Protein AF-A0A0N4ZDM0-F1 (afdb_monomer_lite)

Structure (mmCIF, N/CA/C/O backbone):
data_AF-A0A0N4ZDM0-F1
#
_entry.id   AF-A0A0N4ZDM0-F1
#
loop_
_atom_site.group_PDB
_atom_site.id
_atom_site.type_symbol
_atom_site.label_atom_id
_atom_site.label_alt_id
_atom_site.label_comp_id
_atom_site.label_asym_id
_atom_site.label_entity_id
_atom_site.label_seq_id
_atom_site.pdbx_PDB_ins_code
_atom_site.Cartn_x
_atom_site.Cartn_y
_atom_site.Cartn_z
_atom_site.occupancy
_atom_site.B_iso_or_equiv
_atom_site.auth_seq_id
_atom_site.auth_comp_id
_atom_site.auth_asym_id
_atom_site.auth_atom_id
_atom_site.pdbx_PDB_model_num
ATOM 1 N N . MET A 1 1 ? 26.023 -38.971 37.135 1.00 41.56 1 MET A N 1
ATOM 2 C CA . MET A 1 1 ? 26.504 -38.201 38.301 1.00 41.56 1 MET A CA 1
ATOM 3 C C . MET A 1 1 ? 25.881 -36.820 38.245 1.00 41.56 1 MET A C 1
ATOM 5 O O . MET A 1 1 ? 26.088 -36.109 37.273 1.00 41.56 1 MET A O 1
ATOM 9 N N . ALA A 1 2 ? 25.029 -36.505 39.219 1.00 42.03 2 ALA A N 1
ATOM 10 C CA . ALA A 1 2 ? 24.330 -35.231 39.328 1.00 42.03 2 ALA A CA 1
ATOM 11 C C . ALA A 1 2 ? 25.164 -34.261 40.175 1.00 42.03 2 ALA A C 1
ATOM 13 O O . ALA A 1 2 ? 25.529 -34.595 41.300 1.00 42.03 2 ALA A O 1
ATOM 14 N N . HIS A 1 3 ? 25.427 -33.061 39.656 1.00 47.81 3 HIS A N 1
ATOM 15 C CA . HIS A 1 3 ? 26.040 -31.978 40.420 1.00 47.81 3 HIS A CA 1
ATOM 16 C C . HIS A 1 3 ? 25.090 -30.780 40.478 1.00 47.81 3 HIS A C 1
ATOM 18 O O . HIS A 1 3 ? 25.053 -29.920 39.607 1.00 47.81 3 HIS A O 1
ATOM 24 N N . THR A 1 4 ? 24.302 -30.752 41.548 1.00 47.56 4 THR A N 1
ATOM 25 C CA . THR A 1 4 ? 23.576 -29.587 42.064 1.00 47.56 4 THR A CA 1
ATOM 26 C C . THR A 1 4 ? 24.433 -28.838 43.081 1.00 47.56 4 THR A C 1
ATOM 28 O O . THR A 1 4 ? 24.862 -29.473 44.044 1.00 47.56 4 THR A O 1
ATOM 31 N N . ARG A 1 5 ? 24.567 -27.505 42.928 1.00 44.03 5 ARG A N 1
ATOM 32 C CA . ARG A 1 5 ? 24.536 -26.420 43.959 1.00 44.03 5 ARG A CA 1
ATOM 33 C C . ARG A 1 5 ? 25.392 -25.201 43.539 1.00 44.03 5 ARG A C 1
ATOM 35 O O . ARG A 1 5 ? 26.305 -25.392 42.749 1.00 44.03 5 ARG A O 1
ATOM 42 N N . PRO A 1 6 ? 25.247 -24.001 44.156 1.00 47.78 6 PRO A N 1
ATOM 43 C CA . PRO A 1 6 ? 24.152 -23.487 44.989 1.00 47.78 6 PRO A CA 1
ATOM 44 C C . PRO A 1 6 ? 23.674 -22.050 44.648 1.00 47.78 6 PRO A C 1
ATOM 46 O O . PRO A 1 6 ? 24.388 -21.200 44.125 1.00 47.78 6 PRO A O 1
ATOM 49 N N . ARG A 1 7 ? 22.445 -21.779 45.100 1.00 42.69 7 ARG A N 1
ATOM 50 C CA . ARG A 1 7 ? 21.752 -20.488 45.235 1.00 42.69 7 ARG A CA 1
ATOM 51 C C . ARG A 1 7 ? 22.480 -19.551 46.215 1.00 42.69 7 ARG A C 1
ATOM 53 O O . ARG A 1 7 ? 22.697 -19.927 47.366 1.00 42.69 7 ARG A O 1
ATOM 60 N N . ARG A 1 8 ? 22.785 -18.316 45.799 1.00 42.22 8 ARG A N 1
ATOM 61 C CA . ARG A 1 8 ? 23.341 -17.259 46.664 1.00 42.22 8 ARG A CA 1
ATOM 62 C C . ARG A 1 8 ? 22.216 -16.376 47.210 1.00 42.22 8 ARG A C 1
ATOM 64 O O . ARG A 1 8 ? 21.555 -15.661 46.467 1.00 42.22 8 ARG A O 1
ATOM 71 N N . THR A 1 9 ? 22.017 -16.428 48.524 1.00 51.41 9 THR A N 1
ATOM 72 C CA . THR A 1 9 ? 21.188 -15.500 49.307 1.00 51.41 9 THR A CA 1
ATOM 73 C C . THR A 1 9 ? 22.043 -14.880 50.407 1.00 51.41 9 THR A C 1
ATOM 75 O O . THR A 1 9 ? 22.554 -15.620 51.241 1.00 51.41 9 THR A O 1
ATOM 78 N N . THR A 1 10 ? 22.133 -13.552 50.470 1.00 48.38 10 THR A N 1
ATOM 79 C CA . THR A 1 10 ? 22.559 -12.769 51.653 1.00 48.38 10 THR A CA 1
ATOM 80 C C . THR A 1 10 ? 21.965 -11.365 51.490 1.00 48.38 10 THR A C 1
ATOM 82 O O . THR A 1 10 ? 22.245 -10.720 50.490 1.00 48.38 10 THR A O 1
ATOM 85 N N . LYS A 1 11 ? 20.937 -10.968 52.247 1.00 41.81 11 LYS A N 1
ATOM 86 C CA . LYS A 1 11 ? 20.890 -10.477 53.646 1.00 41.81 11 LYS A CA 1
ATOM 87 C C . LYS A 1 11 ? 20.812 -8.939 53.721 1.00 41.81 11 LYS A C 1
ATOM 89 O O . LYS A 1 11 ? 21.777 -8.239 53.465 1.00 41.81 11 LYS A O 1
ATOM 94 N N . LYS A 1 12 ? 19.624 -8.498 54.150 1.00 44.25 12 LYS A N 1
ATOM 95 C CA . LYS A 1 12 ? 19.262 -7.331 54.975 1.00 44.25 12 LYS A CA 1
ATOM 96 C C . LYS A 1 12 ? 20.411 -6.508 55.594 1.00 44.25 12 LYS A C 1
ATOM 98 O O . LYS A 1 12 ? 21.171 -7.032 56.402 1.00 44.25 12 LYS A O 1
ATOM 103 N N . SER A 1 13 ? 20.321 -5.193 55.416 1.00 38.06 13 SER A N 1
ATOM 104 C CA . SER A 1 13 ? 20.547 -4.138 56.421 1.00 38.06 13 SER A CA 1
ATOM 105 C C . SER A 1 13 ? 19.656 -2.948 56.007 1.00 38.06 13 SER A C 1
ATOM 107 O O . SER A 1 13 ? 19.319 -2.827 54.837 1.00 38.06 13 SER A O 1
ATOM 109 N N . SER A 1 14 ? 19.135 -2.057 56.837 1.00 42.97 14 SER A N 1
ATOM 110 C CA . SER A 1 14 ? 18.984 -1.956 58.283 1.00 42.97 14 SER A CA 1
ATOM 111 C C . SER A 1 14 ? 17.911 -0.885 58.520 1.00 42.97 14 SER A C 1
ATOM 113 O O . SER A 1 14 ? 17.795 0.088 57.784 1.00 42.97 14 SER A O 1
ATOM 115 N N . THR A 1 15 ? 17.113 -1.105 59.553 1.00 38.50 15 THR A N 1
ATOM 116 C CA . THR A 1 15 ? 16.050 -0.252 60.090 1.00 38.50 15 THR A CA 1
ATOM 117 C C . THR A 1 15 ? 16.506 1.160 60.469 1.00 38.50 15 THR A C 1
ATOM 119 O O . THR A 1 15 ? 17.502 1.295 61.175 1.00 38.50 15 THR A O 1
ATOM 122 N N . SER A 1 16 ? 15.680 2.175 60.189 1.00 44.84 16 SER A N 1
ATOM 123 C CA . SER A 1 16 ? 15.605 3.385 61.018 1.00 44.84 16 SER A CA 1
ATOM 124 C C . SER A 1 16 ? 14.178 3.566 61.533 1.00 44.84 16 SER A C 1
ATOM 126 O O . SER A 1 16 ? 13.216 3.658 60.773 1.00 44.84 16 SER A O 1
ATOM 128 N N . LYS A 1 17 ? 14.054 3.524 62.860 1.00 44.06 17 LYS A N 1
ATOM 129 C CA . LYS A 1 17 ? 12.826 3.728 63.627 1.00 44.06 17 LYS A CA 1
ATOM 130 C C . LYS A 1 17 ? 12.542 5.227 63.728 1.00 44.06 17 LYS A C 1
ATOM 132 O O . LYS A 1 17 ? 13.401 5.966 64.196 1.00 44.06 17 LYS A O 1
ATOM 137 N N . ARG A 1 18 ? 11.291 5.640 63.514 1.00 40.62 18 ARG A N 1
ATOM 138 C CA . ARG A 1 18 ? 10.710 6.769 64.257 1.00 40.62 18 ARG A CA 1
ATOM 139 C C . ARG A 1 18 ? 9.265 6.455 64.658 1.00 40.62 18 ARG A C 1
ATOM 141 O O . ARG A 1 18 ? 8.392 6.273 63.820 1.00 40.62 18 ARG A O 1
ATOM 148 N N . LYS A 1 19 ? 9.075 6.331 65.978 1.00 41.25 19 LYS A N 1
ATOM 149 C CA . LYS A 1 19 ? 7.801 6.289 66.720 1.00 41.25 19 LYS A CA 1
ATOM 150 C C . LYS A 1 19 ? 7.041 7.604 66.475 1.00 41.25 19 LYS A C 1
ATOM 152 O O . LYS A 1 19 ? 7.648 8.662 66.526 1.00 41.25 19 LYS A O 1
ATOM 157 N N . SER A 1 20 ? 5.794 7.532 66.019 1.00 41.50 20 SER A N 1
ATOM 158 C CA . SER A 1 20 ? 4.540 7.529 66.794 1.00 41.50 20 SER A CA 1
ATOM 159 C C . SER A 1 20 ? 3.938 8.917 67.019 1.00 41.50 20 SER A C 1
ATOM 161 O O . SER A 1 20 ? 4.459 9.701 67.805 1.00 41.50 20 SER A O 1
ATOM 163 N N . SER A 1 21 ? 2.736 9.116 66.497 1.00 46.38 21 SER A N 1
ATOM 164 C CA . SER A 1 21 ? 1.648 9.704 67.272 1.00 46.38 21 SER A CA 1
ATOM 165 C C . SER A 1 21 ? 0.328 9.115 66.783 1.00 46.38 21 SER A C 1
ATOM 167 O O . SER A 1 21 ? 0.084 8.894 65.601 1.00 46.38 21 SER A O 1
ATOM 169 N N . LYS A 1 22 ? -0.463 8.724 67.771 1.00 46.62 22 LYS A N 1
ATOM 170 C CA . LYS A 1 22 ? -1.738 8.033 67.696 1.00 46.62 22 LYS A CA 1
ATOM 171 C C . LYS A 1 22 ? -2.819 9.106 67.680 1.00 46.62 22 LYS A C 1
ATOM 173 O O . LYS A 1 22 ? -2.943 9.817 68.670 1.00 46.62 22 LYS A O 1
ATOM 178 N N . SER A 1 23 ? -3.625 9.176 66.628 1.00 41.75 23 SER A N 1
ATOM 179 C CA . SER A 1 23 ? -4.957 9.779 66.691 1.00 41.75 23 SER A CA 1
ATOM 180 C C . SER A 1 23 ? -5.983 8.718 66.298 1.00 41.75 23 SER A C 1
ATOM 182 O O . SER A 1 23 ? -6.014 8.199 65.187 1.00 41.75 23 SER A O 1
ATOM 184 N N . LYS A 1 24 ? -6.774 8.315 67.296 1.00 46.88 24 LYS A N 1
ATOM 185 C CA . LYS A 1 24 ? -8.011 7.555 67.139 1.00 46.88 24 LYS A CA 1
ATOM 186 C C . LYS A 1 24 ? -9.143 8.573 67.038 1.00 46.88 24 LYS A C 1
ATOM 188 O O . LYS A 1 24 ? -9.487 9.157 68.055 1.00 46.88 24 LYS A O 1
ATOM 193 N N . THR A 1 25 ? -9.734 8.688 65.861 1.00 41.66 25 THR A N 1
ATOM 194 C CA . THR A 1 25 ? -11.154 8.977 65.605 1.00 41.66 25 THR A CA 1
ATOM 195 C C . THR A 1 25 ? -11.389 8.369 64.211 1.00 41.66 25 THR A C 1
ATOM 197 O O . THR A 1 25 ? -10.699 8.703 63.264 1.00 41.66 25 THR A O 1
ATOM 200 N N . GLY A 1 26 ? -12.169 7.313 64.003 1.00 39.66 26 GLY A N 1
ATOM 201 C CA . GLY A 1 26 ? -13.443 7.013 64.631 1.00 39.66 26 GLY A CA 1
ATOM 202 C C . GLY A 1 26 ? -14.580 7.673 63.855 1.00 39.66 26 GLY A C 1
ATOM 203 O O . GLY A 1 26 ? -15.303 8.459 64.442 1.00 39.66 26 GLY A O 1
ATOM 204 N N . SER A 1 27 ? -14.715 7.381 62.558 1.00 39.91 27 SER A N 1
ATOM 205 C CA . SER A 1 27 ? -16.025 7.240 61.910 1.00 39.91 27 SER A CA 1
ATOM 206 C C . SER A 1 27 ? -15.860 6.453 60.610 1.00 39.91 27 SER A C 1
ATOM 208 O O . SER A 1 27 ? -15.488 6.977 59.563 1.00 39.91 27 SER A O 1
ATOM 210 N N . SER A 1 28 ? -16.062 5.143 60.733 1.00 50.44 28 SER A N 1
ATOM 211 C CA . SER A 1 28 ? -16.276 4.241 59.610 1.00 50.44 28 SER A CA 1
ATOM 212 C C . SER A 1 28 ? -17.612 4.611 58.973 1.00 50.44 28 SER A C 1
ATOM 214 O O . SER A 1 28 ? -18.665 4.342 59.546 1.00 50.44 28 SER A O 1
ATOM 216 N N . SER A 1 29 ? -17.569 5.225 57.797 1.00 44.25 29 SER A N 1
ATOM 217 C CA . SER A 1 29 ? -18.665 5.132 56.839 1.00 44.25 29 SER A CA 1
ATOM 218 C C . SER A 1 29 ? -18.139 4.352 55.643 1.00 44.25 29 SER A C 1
ATOM 220 O O . SER A 1 29 ? -17.721 4.904 54.633 1.00 44.25 29 SER A O 1
ATOM 222 N N . ASN A 1 30 ? -18.127 3.025 55.779 1.00 48.38 30 ASN A N 1
ATOM 223 C CA . ASN A 1 30 ? -18.150 2.158 54.610 1.00 48.38 30 ASN A CA 1
ATOM 224 C C . ASN A 1 30 ? -19.517 2.350 53.945 1.00 48.38 30 ASN A C 1
ATOM 226 O O . ASN A 1 30 ? -20.457 1.601 54.196 1.00 48.38 30 ASN A O 1
ATOM 230 N N . THR A 1 31 ? -19.646 3.384 53.121 1.00 46.03 31 THR A N 1
ATOM 231 C CA . THR A 1 31 ? -20.705 3.475 52.125 1.00 46.03 31 THR A CA 1
ATOM 232 C C . THR A 1 31 ? -20.377 2.469 51.031 1.00 46.03 31 THR A C 1
ATOM 234 O O . THR A 1 31 ? -19.798 2.790 49.999 1.00 46.03 31 THR A O 1
ATOM 237 N N . THR A 1 32 ? -20.748 1.210 51.257 1.00 51.44 32 THR A N 1
ATOM 238 C CA . THR A 1 32 ? -20.990 0.258 50.173 1.00 51.44 32 THR A CA 1
ATOM 239 C C . THR A 1 32 ? -22.218 0.739 49.407 1.00 51.44 32 THR A C 1
ATOM 241 O O . THR A 1 32 ? -23.336 0.260 49.590 1.00 51.44 32 THR A O 1
ATOM 244 N N . THR A 1 33 ? -22.026 1.744 48.554 1.00 51.84 33 THR A N 1
ATOM 245 C CA . THR A 1 33 ? -23.011 2.117 47.550 1.00 51.84 33 THR A CA 1
ATOM 246 C C . THR A 1 33 ? -23.069 0.978 46.540 1.00 51.84 33 THR A C 1
ATOM 248 O O . THR A 1 33 ? -22.223 0.829 45.662 1.00 51.84 33 THR A O 1
ATOM 251 N N . ASN A 1 34 ? -24.077 0.121 46.687 1.00 56.44 34 ASN A N 1
ATOM 252 C CA . ASN A 1 34 ? -24.497 -0.804 45.644 1.00 56.44 34 ASN A CA 1
ATOM 253 C C . ASN A 1 34 ? -25.114 0.031 44.509 1.00 56.44 34 ASN A C 1
ATOM 255 O O . ASN A 1 34 ? -26.332 0.166 44.395 1.00 56.44 34 ASN A O 1
ATOM 259 N N . VAL A 1 35 ? -24.255 0.694 43.732 1.00 63.50 35 VAL A N 1
ATOM 260 C CA . VAL A 1 35 ? -24.648 1.436 42.538 1.00 63.50 35 VAL A CA 1
ATOM 261 C C . VAL A 1 35 ? -24.923 0.395 41.465 1.00 63.50 35 VAL A C 1
ATOM 263 O O . VAL A 1 35 ? -24.002 -0.165 40.871 1.00 63.50 35 VAL A O 1
ATOM 266 N N . LYS A 1 36 ? -26.204 0.097 41.225 1.00 68.62 36 LYS A N 1
ATOM 267 C CA . LYS A 1 36 ? -26.587 -0.680 40.044 1.00 68.62 36 LYS A CA 1
ATOM 268 C C . LYS A 1 36 ? -26.086 0.077 38.808 1.00 68.62 36 LYS A C 1
ATOM 270 O O . LYS A 1 36 ? -26.377 1.269 38.693 1.00 68.62 36 LYS A O 1
ATOM 275 N N . PRO A 1 37 ? -25.348 -0.576 37.895 1.00 67.75 37 PRO A N 1
ATOM 276 C CA . PRO A 1 37 ? -24.828 0.088 36.712 1.00 67.75 37 PRO A CA 1
ATOM 277 C C . PRO A 1 37 ? -25.978 0.702 35.912 1.00 67.75 37 PRO A C 1
ATOM 279 O O . PRO A 1 37 ? -26.944 0.012 35.569 1.00 67.75 37 PRO A O 1
ATOM 282 N N . ASN A 1 38 ? -25.880 2.006 35.643 1.00 82.56 38 ASN A N 1
ATOM 283 C CA . ASN A 1 38 ? -26.850 2.720 34.826 1.00 82.56 38 ASN A CA 1
ATOM 284 C C . ASN A 1 38 ? -26.724 2.215 33.379 1.00 82.56 38 ASN A C 1
ATOM 286 O O . ASN A 1 38 ? -25.791 2.564 32.657 1.00 82.56 38 ASN A O 1
ATOM 290 N N . LYS A 1 39 ? -27.644 1.328 32.987 1.00 84.81 39 LYS A N 1
ATOM 291 C CA . LYS A 1 39 ? -27.631 0.642 31.688 1.00 84.81 39 LYS A CA 1
ATOM 292 C C . LYS A 1 39 ? -27.742 1.612 30.511 1.00 84.81 39 LYS A C 1
ATOM 294 O O . LYS A 1 39 ? -27.185 1.325 29.457 1.00 84.81 39 LYS A O 1
ATOM 299 N N . GLU A 1 40 ? -28.423 2.741 30.692 1.00 85.94 40 GLU A N 1
ATOM 300 C CA . GLU A 1 40 ? -28.576 3.765 29.653 1.00 85.94 40 GLU A CA 1
ATOM 301 C C . GLU A 1 40 ? -27.259 4.498 29.409 1.00 85.94 40 GLU A C 1
ATOM 303 O O . GLU A 1 40 ? -26.844 4.643 28.264 1.00 85.94 40 GLU A O 1
ATOM 308 N N . LEU A 1 41 ? -26.542 4.850 30.480 1.00 88.19 41 LEU A N 1
ATOM 309 C CA . LEU A 1 41 ? -25.218 5.463 30.381 1.00 88.19 41 LEU A CA 1
ATOM 310 C C . LEU A 1 41 ? -24.201 4.517 29.725 1.00 88.19 41 LEU A C 1
ATOM 312 O O . LEU A 1 41 ? -23.441 4.928 28.856 1.00 88.19 41 LEU A O 1
ATOM 316 N N . ILE A 1 42 ? -24.210 3.234 30.099 1.00 91.44 42 ILE A N 1
ATOM 317 C CA . ILE A 1 42 ? -23.323 2.228 29.490 1.00 91.44 42 ILE A CA 1
ATOM 318 C C . ILE A 1 42 ? -23.621 2.069 27.997 1.00 91.44 42 ILE A C 1
ATOM 320 O O . ILE A 1 42 ? -22.695 1.925 27.200 1.00 91.44 42 ILE A O 1
ATOM 324 N N . LYS A 1 43 ? -24.902 2.099 27.615 1.00 92.12 43 LYS A N 1
ATOM 325 C CA . LYS A 1 43 ? -25.305 2.042 26.211 1.00 92.12 43 LYS A CA 1
ATOM 326 C C . LYS A 1 43 ? -24.825 3.282 25.452 1.00 92.12 43 LYS A C 1
ATOM 328 O O . LYS A 1 43 ? -24.166 3.117 24.436 1.00 92.12 43 LYS A O 1
ATOM 333 N N . ALA A 1 44 ? -25.053 4.482 25.987 1.00 92.56 44 ALA A N 1
ATOM 334 C CA . ALA A 1 44 ? -24.605 5.733 25.373 1.00 92.56 44 ALA A CA 1
ATOM 335 C C . ALA A 1 44 ? -23.082 5.758 25.148 1.00 92.56 44 ALA A C 1
ATOM 337 O O . ALA A 1 44 ? -22.630 6.026 24.041 1.00 92.56 44 ALA A O 1
ATOM 338 N N . ILE A 1 45 ? -22.294 5.361 26.156 1.00 92.75 45 ILE A N 1
ATOM 339 C CA . ILE A 1 45 ? -20.828 5.270 26.045 1.00 92.75 45 ILE A CA 1
ATOM 340 C C . ILE A 1 45 ? -20.408 4.261 24.968 1.00 92.75 45 ILE A C 1
ATOM 342 O O . ILE A 1 45 ? -19.408 4.453 24.278 1.00 92.75 45 ILE A O 1
ATOM 346 N N . LYS A 1 46 ? -21.133 3.146 24.833 1.00 94.62 46 LYS A N 1
ATOM 347 C CA . LYS A 1 46 ? -20.827 2.132 23.820 1.00 94.62 46 LYS A CA 1
ATOM 348 C C . LYS A 1 46 ? -21.152 2.633 22.414 1.00 94.62 46 LYS A C 1
ATOM 350 O O . LYS A 1 46 ? -20.360 2.400 21.506 1.00 94.62 46 LYS A O 1
ATOM 355 N N . ASP A 1 47 ? -22.280 3.312 22.256 1.00 95.38 47 ASP A N 1
ATOM 356 C CA . ASP A 1 47 ? -22.724 3.861 20.978 1.00 95.38 47 ASP A CA 1
ATOM 357 C C . ASP A 1 47 ? -21.759 4.963 20.502 1.00 95.38 47 ASP A C 1
ATOM 359 O O . ASP A 1 47 ? -21.318 4.933 19.355 1.00 95.38 47 ASP A O 1
ATOM 363 N N . GLU A 1 48 ? -21.319 5.849 21.400 1.00 95.44 48 GLU A N 1
ATOM 364 C CA . GLU A 1 48 ? -20.335 6.901 21.104 1.00 95.44 48 GLU A CA 1
ATOM 365 C C . GLU A 1 48 ? -18.944 6.331 20.773 1.00 95.44 48 GLU A C 1
ATOM 367 O O . GLU A 1 48 ? -18.316 6.731 19.792 1.00 95.44 48 GLU A O 1
ATOM 372 N N . ASN A 1 49 ? -18.485 5.313 21.512 1.00 95.06 49 ASN A N 1
ATOM 373 C CA . ASN A 1 49 ? -17.236 4.617 21.184 1.00 95.06 49 ASN A CA 1
ATOM 374 C C . ASN A 1 49 ? -17.292 3.916 19.823 1.00 95.06 49 ASN A C 1
ATOM 376 O O . ASN A 1 49 ? -16.284 3.856 19.122 1.00 95.06 49 ASN A O 1
ATOM 380 N N . ASN A 1 50 ? -18.438 3.342 19.461 1.00 96.38 50 ASN A N 1
ATOM 381 C CA . ASN A 1 50 ? -18.600 2.703 18.162 1.00 96.38 50 ASN A CA 1
ATOM 382 C C . ASN A 1 50 ? -18.602 3.743 17.037 1.00 96.38 50 ASN A C 1
ATOM 384 O O . ASN A 1 50 ? -17.918 3.530 16.044 1.00 96.38 50 ASN A O 1
ATOM 388 N N . ALA A 1 51 ? -19.289 4.875 17.215 1.00 96.19 51 ALA A N 1
ATOM 389 C CA . ALA A 1 51 ? -19.267 5.969 16.245 1.00 96.19 51 ALA A CA 1
ATOM 390 C C . ALA A 1 51 ? -17.837 6.477 15.997 1.00 96.19 51 ALA A C 1
ATOM 392 O O . ALA A 1 51 ? -17.412 6.579 14.850 1.00 96.19 51 ALA A O 1
ATOM 393 N N . CYS A 1 52 ? -17.061 6.683 17.066 1.00 96.44 52 CYS A N 1
ATOM 394 C CA . CYS A 1 52 ? -15.667 7.111 16.957 1.00 96.44 52 CYS A CA 1
ATOM 395 C C . CYS A 1 52 ? -14.788 6.071 16.235 1.00 96.44 52 CYS A C 1
ATOM 397 O O . CYS A 1 52 ? -13.937 6.425 15.424 1.00 96.44 52 CYS A O 1
ATOM 399 N N . LYS A 1 53 ? -15.012 4.770 16.468 1.00 96.19 53 LYS A N 1
ATOM 400 C CA . LYS A 1 53 ? -14.289 3.706 15.749 1.00 96.19 53 LYS A CA 1
ATOM 401 C C . LYS A 1 53 ? -14.590 3.689 14.256 1.00 96.19 53 LYS A C 1
ATOM 403 O O . LYS A 1 53 ? -13.668 3.491 13.471 1.00 96.19 53 LYS A O 1
ATOM 408 N N . GLU A 1 54 ? -15.852 3.864 13.876 1.00 96.56 54 GLU A N 1
ATOM 409 C CA . GLU A 1 54 ? -16.238 3.909 12.463 1.00 96.56 54 GLU A CA 1
ATOM 410 C C . GLU A 1 54 ? -15.661 5.147 11.765 1.00 96.56 54 GLU A C 1
ATOM 412 O O . GLU A 1 54 ? -15.186 5.044 10.637 1.00 96.56 54 GLU A O 1
ATOM 417 N N . GLU A 1 55 ? -15.618 6.294 12.448 1.00 96.25 55 GLU A N 1
ATOM 418 C CA . GLU A 1 55 ? -14.976 7.508 11.931 1.00 96.25 55 GLU A CA 1
ATOM 419 C C . GLU A 1 55 ? -13.471 7.303 11.708 1.00 96.25 55 GLU A C 1
ATOM 421 O O . GLU A 1 55 ? -12.976 7.531 10.605 1.00 96.25 55 GLU A O 1
ATOM 426 N N . ILE A 1 56 ? -12.761 6.761 12.707 1.00 96.00 56 ILE A N 1
ATOM 427 C CA . ILE A 1 56 ? -11.329 6.439 12.594 1.00 96.00 56 ILE A CA 1
ATOM 428 C C . ILE A 1 56 ? -11.072 5.479 11.431 1.00 96.00 56 ILE A C 1
ATOM 430 O O . ILE A 1 56 ? -10.115 5.657 10.681 1.00 96.00 56 ILE A O 1
ATOM 434 N N . LYS A 1 57 ? -11.912 4.452 11.278 1.00 96.56 57 LYS A N 1
ATOM 435 C CA . LYS A 1 57 ? -11.770 3.480 10.193 1.00 96.56 57 LYS A CA 1
ATOM 436 C C . LYS A 1 57 ? -11.966 4.138 8.826 1.00 96.56 57 LYS A C 1
ATOM 438 O O . LYS A 1 57 ? -11.140 3.951 7.945 1.00 96.56 57 LYS A O 1
ATOM 443 N N . CYS A 1 58 ? -13.010 4.949 8.678 1.00 96.88 58 CYS A N 1
ATOM 444 C CA . CYS A 1 58 ? -13.285 5.687 7.447 1.00 96.88 58 CYS A CA 1
ATOM 445 C C . CYS A 1 58 ? -12.118 6.607 7.056 1.00 96.88 58 CYS A C 1
ATOM 447 O O . CYS A 1 58 ? -11.765 6.711 5.883 1.00 96.88 58 CYS A O 1
ATOM 449 N N . ASP A 1 59 ? -11.491 7.264 8.030 1.00 96.12 59 ASP A N 1
ATOM 450 C CA . ASP A 1 59 ? -10.352 8.140 7.766 1.00 96.12 59 ASP A CA 1
ATOM 451 C C . ASP A 1 59 ? -9.061 7.375 7.463 1.00 96.12 59 ASP A C 1
ATOM 453 O O . ASP A 1 59 ? -8.276 7.834 6.630 1.00 96.12 59 ASP A O 1
ATOM 457 N N . LEU A 1 60 ? -8.860 6.199 8.066 1.00 95.00 60 LEU A N 1
ATOM 458 C CA . LEU A 1 60 ? -7.773 5.292 7.693 1.00 95.00 60 LEU A CA 1
ATOM 459 C C . LEU A 1 60 ? -7.917 4.817 6.246 1.00 95.00 60 LEU A C 1
ATOM 461 O O . LEU A 1 60 ? -6.953 4.928 5.492 1.00 95.00 60 LEU A O 1
ATOM 465 N N . ASP A 1 61 ? -9.112 4.381 5.846 1.00 95.62 61 ASP A N 1
ATOM 466 C CA . ASP A 1 61 ? -9.376 3.905 4.484 1.00 95.62 61 ASP A CA 1
ATOM 467 C C . ASP A 1 61 ? -9.097 5.023 3.451 1.00 95.62 61 ASP A C 1
ATOM 469 O O . ASP A 1 61 ? -8.414 4.807 2.449 1.00 95.62 61 ASP A O 1
ATOM 473 N N . LYS A 1 62 ? -9.527 6.265 3.731 1.00 96.25 62 LYS A N 1
ATOM 474 C CA . LYS A 1 62 ? -9.219 7.435 2.879 1.00 96.25 62 LYS A CA 1
ATOM 475 C C . LYS A 1 62 ? -7.728 7.763 2.830 1.00 96.25 62 LYS A C 1
ATOM 477 O O . LYS A 1 62 ? -7.242 8.269 1.817 1.00 96.25 62 LYS A O 1
ATOM 482 N N . LEU A 1 63 ? -7.016 7.608 3.945 1.00 96.56 63 LEU A N 1
ATOM 483 C CA . LEU A 1 63 ? -5.586 7.902 4.007 1.00 96.56 63 LEU A CA 1
ATOM 484 C C . LEU A 1 63 ? -4.790 6.869 3.210 1.00 96.56 63 LEU A C 1
ATOM 486 O O . LEU A 1 63 ? -3.872 7.242 2.481 1.00 96.56 63 LEU A O 1
ATOM 490 N N . GLU A 1 64 ? -5.175 5.601 3.319 1.00 95.88 64 GLU A N 1
ATOM 491 C CA . GLU A 1 64 ? -4.603 4.506 2.547 1.00 95.88 64 GLU A CA 1
ATOM 492 C C . GLU A 1 64 ? -4.805 4.736 1.042 1.00 95.88 64 GLU A C 1
ATOM 494 O O . GLU A 1 64 ? -3.827 4.755 0.294 1.00 95.88 64 GLU A O 1
ATOM 499 N N . GLU A 1 65 ? -6.025 5.044 0.599 1.00 96.38 65 GLU A N 1
ATOM 500 C CA . GLU A 1 65 ? -6.310 5.363 -0.808 1.00 96.38 65 GLU A CA 1
ATOM 501 C C . GLU A 1 65 ? -5.451 6.531 -1.325 1.00 96.38 65 GLU A C 1
ATOM 503 O O . GLU A 1 65 ? -4.785 6.421 -2.357 1.00 96.38 65 GLU A O 1
ATOM 508 N N . LYS A 1 66 ? -5.384 7.636 -0.570 1.00 95.94 66 LYS A N 1
ATOM 509 C CA . LYS A 1 66 ? -4.538 8.788 -0.923 1.00 95.94 66 LYS A CA 1
ATOM 510 C C . LYS A 1 66 ? -3.060 8.426 -1.006 1.00 95.94 66 LYS A C 1
ATOM 512 O O . LYS A 1 66 ? -2.348 9.000 -1.828 1.00 95.94 66 LYS A O 1
ATOM 517 N N . SER A 1 67 ? -2.592 7.517 -0.153 1.00 93.75 67 SER A N 1
ATOM 518 C CA . SER A 1 67 ? -1.198 7.082 -0.164 1.00 93.75 67 SER A CA 1
ATOM 519 C C . SER A 1 67 ? -0.859 6.319 -1.444 1.00 93.75 67 SER A C 1
ATOM 521 O O . SER A 1 67 ? 0.146 6.638 -2.076 1.00 93.75 67 SER A O 1
ATOM 523 N N . TYR A 1 68 ? -1.732 5.409 -1.892 1.00 93.75 68 TYR A N 1
ATOM 524 C CA . TYR A 1 68 ? -1.539 4.687 -3.149 1.00 93.75 68 TYR A CA 1
ATOM 525 C C . TYR A 1 68 ? -1.575 5.626 -4.351 1.00 93.75 68 TYR A C 1
ATOM 527 O O . TYR A 1 68 ? -0.673 5.568 -5.182 1.00 93.75 68 TYR A O 1
ATOM 535 N N . MET A 1 69 ? -2.534 6.555 -4.397 1.00 94.75 69 MET A N 1
ATOM 536 C CA . MET A 1 69 ? -2.598 7.558 -5.464 1.00 94.75 69 MET A CA 1
ATOM 537 C C . MET A 1 69 ? -1.343 8.433 -5.528 1.00 94.75 69 MET A C 1
ATOM 539 O O . MET A 1 69 ? -0.882 8.788 -6.611 1.00 94.75 69 MET A O 1
ATOM 543 N N . LEU A 1 70 ? -0.793 8.817 -4.371 1.00 95.62 70 LEU A N 1
ATOM 544 C CA . LEU A 1 70 ? 0.428 9.614 -4.325 1.00 95.62 70 LEU A CA 1
ATOM 545 C C . LEU A 1 70 ? 1.628 8.810 -4.827 1.00 95.62 70 LEU A C 1
ATOM 547 O O . LEU A 1 70 ? 2.431 9.353 -5.582 1.00 95.62 70 LEU A O 1
ATOM 551 N N . ILE A 1 71 ? 1.745 7.542 -4.427 1.00 94.50 71 ILE A N 1
ATOM 552 C CA . ILE A 1 71 ? 2.815 6.655 -4.893 1.00 94.50 71 ILE A CA 1
ATOM 553 C C . ILE A 1 71 ? 2.726 6.496 -6.408 1.00 94.50 71 ILE A C 1
ATOM 555 O O . ILE A 1 71 ? 3.698 6.797 -7.087 1.00 94.50 71 ILE A O 1
ATOM 559 N N . GLU A 1 72 ? 1.560 6.116 -6.930 1.00 94.44 72 GLU A N 1
ATOM 560 C CA . GLU A 1 72 ? 1.327 5.920 -8.365 1.00 94.44 72 GLU A CA 1
ATOM 561 C C . GLU A 1 72 ? 1.685 7.176 -9.163 1.00 94.44 72 GLU A C 1
ATOM 563 O O . GLU A 1 72 ? 2.547 7.132 -10.036 1.00 94.44 72 GLU A O 1
ATOM 568 N N . LYS A 1 73 ? 1.133 8.332 -8.775 1.00 94.56 73 LYS A N 1
ATOM 569 C CA . LYS A 1 73 ? 1.432 9.606 -9.433 1.00 94.56 73 LYS A CA 1
ATOM 570 C C . LYS A 1 73 ? 2.925 9.942 -9.407 1.00 94.56 73 LYS A C 1
ATOM 572 O O . LYS A 1 73 ? 3.476 10.377 -10.414 1.00 94.56 73 LYS A O 1
ATOM 577 N N . THR A 1 74 ? 3.577 9.776 -8.257 1.00 92.50 74 THR A N 1
ATOM 578 C CA . THR A 1 74 ? 4.999 10.121 -8.115 1.00 92.50 74 THR A CA 1
ATOM 579 C C . THR A 1 74 ? 5.873 9.171 -8.922 1.00 92.50 74 THR A C 1
ATOM 581 O O . THR A 1 74 ? 6.820 9.614 -9.569 1.00 92.50 74 THR A O 1
ATOM 584 N N . THR A 1 75 ? 5.562 7.876 -8.913 1.00 92.94 75 THR A N 1
ATOM 585 C CA . THR A 1 75 ? 6.252 6.869 -9.718 1.00 92.94 75 THR A CA 1
ATOM 586 C C . THR A 1 75 ? 6.099 7.177 -11.201 1.00 92.94 75 THR A C 1
ATOM 588 O O . THR A 1 75 ? 7.108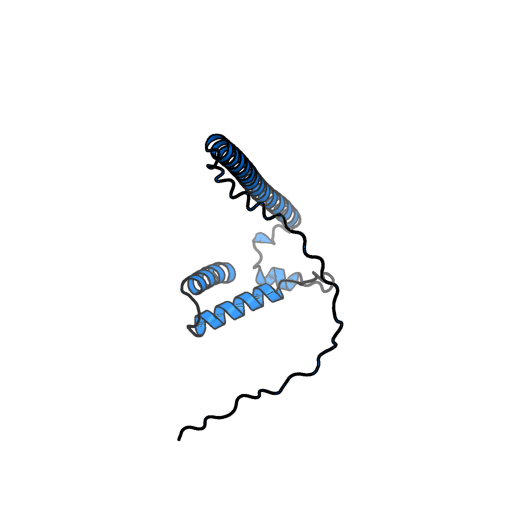 7.283 -11.886 1.00 92.94 75 THR A O 1
ATOM 591 N N . ASP A 1 76 ? 4.889 7.449 -11.682 1.00 91.12 76 ASP A N 1
ATOM 592 C CA . ASP A 1 76 ? 4.659 7.796 -13.085 1.00 91.12 76 ASP A CA 1
ATOM 593 C C . ASP A 1 76 ? 5.417 9.062 -13.500 1.00 91.12 76 ASP A C 1
ATOM 595 O O . ASP A 1 76 ? 6.094 9.077 -14.529 1.00 91.12 76 ASP A O 1
ATOM 599 N N . GLU A 1 77 ? 5.351 10.126 -12.695 1.00 91.88 77 GLU A N 1
ATOM 600 C CA . GLU A 1 77 ? 6.047 11.384 -12.987 1.00 91.88 77 GLU A CA 1
ATOM 601 C C . GLU A 1 77 ? 7.571 11.209 -12.985 1.00 91.88 77 GLU A C 1
ATOM 603 O O . GLU A 1 77 ? 8.255 11.715 -13.879 1.00 91.88 77 GLU A O 1
ATOM 608 N N . THR A 1 78 ? 8.117 10.476 -12.012 1.00 86.88 78 THR A N 1
ATOM 609 C CA . THR A 1 78 ? 9.565 10.241 -11.907 1.00 86.88 78 THR A CA 1
ATOM 610 C C . THR A 1 78 ? 10.075 9.307 -12.993 1.00 86.88 78 THR A C 1
ATOM 612 O O . THR A 1 78 ? 11.085 9.623 -13.619 1.00 86.88 78 THR A O 1
ATOM 615 N N . THR A 1 79 ? 9.375 8.206 -13.273 1.00 85.00 79 THR A N 1
ATOM 616 C CA . THR A 1 79 ? 9.724 7.290 -14.362 1.00 85.00 79 THR A CA 1
ATOM 617 C C . THR A 1 79 ? 9.655 8.010 -15.696 1.00 85.00 79 THR A C 1
ATOM 619 O O . THR A 1 79 ? 10.620 7.939 -16.448 1.00 85.00 79 THR A O 1
ATOM 622 N N . LYS A 1 80 ? 8.589 8.773 -15.958 1.00 87.25 80 LYS A N 1
ATOM 623 C CA . LYS A 1 80 ? 8.465 9.549 -17.192 1.00 87.25 80 LYS A CA 1
ATOM 624 C C . LYS A 1 80 ? 9.592 10.566 -17.341 1.00 87.25 80 LYS A C 1
ATOM 626 O O . LYS A 1 80 ? 10.237 10.610 -18.381 1.00 87.25 80 LYS A O 1
ATOM 631 N N . THR A 1 81 ? 9.862 11.349 -16.297 1.00 86.38 81 THR A N 1
ATOM 632 C CA . THR A 1 81 ? 10.951 12.338 -16.319 1.00 86.38 81 THR A CA 1
ATOM 633 C C . THR A 1 81 ? 12.294 11.665 -16.577 1.00 86.38 81 THR A C 1
ATOM 635 O O . THR A 1 81 ? 13.088 12.157 -17.372 1.00 86.38 81 THR A O 1
ATOM 638 N N . LEU A 1 82 ? 12.549 10.521 -15.936 1.00 82.12 82 LEU A N 1
ATOM 639 C CA . LEU A 1 82 ? 13.767 9.756 -16.159 1.00 82.12 82 LEU A CA 1
ATOM 640 C C . LEU A 1 82 ? 13.850 9.287 -17.613 1.00 82.12 82 LEU A C 1
ATOM 642 O O . LEU A 1 82 ? 14.884 9.483 -18.239 1.00 82.12 82 LEU A O 1
ATOM 646 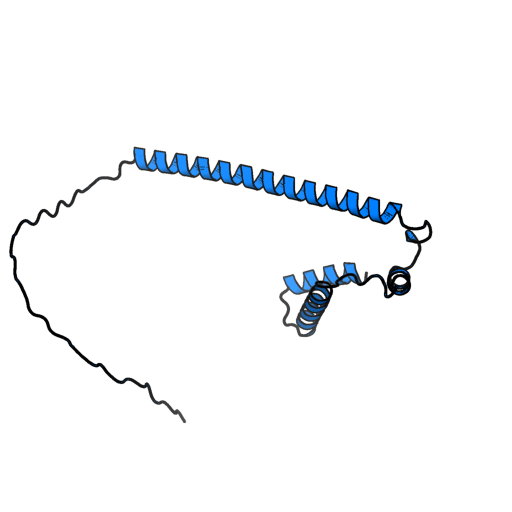N N . THR A 1 83 ? 12.774 8.715 -18.158 1.00 79.56 83 THR A N 1
ATOM 647 C CA . THR A 1 83 ? 12.760 8.164 -19.518 1.00 79.56 83 THR A CA 1
ATOM 648 C C . THR A 1 83 ? 12.802 9.221 -20.612 1.00 79.56 83 THR A C 1
ATOM 650 O O . THR A 1 83 ? 13.438 8.983 -21.632 1.00 79.56 83 THR A O 1
ATOM 653 N N . ASP A 1 84 ? 12.199 10.393 -20.400 1.00 80.12 84 ASP A N 1
ATOM 654 C CA . ASP A 1 84 ? 12.189 11.500 -21.369 1.00 80.12 84 ASP A CA 1
ATOM 655 C C . ASP A 1 84 ? 13.611 12.036 -21.649 1.00 80.12 84 ASP A C 1
ATOM 657 O O . ASP A 1 84 ? 13.856 12.663 -22.681 1.00 80.12 84 ASP A O 1
ATOM 661 N N . HIS A 1 85 ? 14.560 11.786 -20.741 1.00 72.25 85 HIS A N 1
ATOM 662 C CA . HIS A 1 85 ? 15.962 12.189 -20.871 1.00 72.25 85 HIS A CA 1
ATOM 663 C C . HIS A 1 85 ? 16.899 11.069 -21.349 1.00 72.25 85 HIS A C 1
ATOM 665 O O . HIS A 1 85 ? 18.098 11.310 -21.508 1.00 72.25 85 HIS A O 1
ATOM 671 N N . LEU A 1 86 ? 16.387 9.858 -21.588 1.00 72.56 86 LEU A N 1
ATOM 672 C CA . LEU A 1 86 ? 17.187 8.739 -22.087 1.00 72.56 86 LEU A CA 1
ATOM 673 C C . LEU A 1 86 ? 17.247 8.768 -23.620 1.00 72.56 86 LEU A C 1
ATOM 675 O O . LEU A 1 86 ? 16.274 9.096 -24.292 1.00 72.56 86 LEU A O 1
ATOM 679 N N . SER A 1 87 ? 18.409 8.423 -24.186 1.00 70.81 87 SER A N 1
ATOM 680 C CA . SER A 1 87 ? 18.556 8.254 -25.640 1.00 70.81 87 SER A CA 1
ATOM 681 C C . SER A 1 87 ? 17.664 7.124 -26.157 1.00 70.81 87 SER A C 1
ATOM 683 O O . SER A 1 87 ? 17.430 6.150 -25.446 1.00 70.81 87 SER A O 1
ATOM 685 N N . GLU A 1 88 ? 17.233 7.213 -27.417 1.00 70.56 88 GLU A N 1
ATOM 686 C CA . GLU A 1 88 ? 16.386 6.199 -28.073 1.00 70.56 88 GLU A CA 1
ATOM 687 C C . GLU A 1 88 ? 17.015 4.793 -28.085 1.00 70.56 88 GLU A C 1
ATOM 689 O O . GLU A 1 88 ? 16.298 3.802 -28.139 1.00 70.56 88 GLU A O 1
ATOM 694 N N . GLU A 1 89 ? 18.342 4.694 -27.960 1.00 64.69 89 GLU A N 1
ATOM 695 C CA . GLU A 1 89 ? 19.083 3.427 -27.865 1.00 64.69 89 GLU A CA 1
ATOM 696 C C . GLU A 1 89 ? 19.071 2.809 -26.450 1.00 64.69 89 GLU A C 1
ATOM 698 O O . GLU A 1 89 ? 19.451 1.654 -26.262 1.00 64.69 89 GLU A O 1
ATOM 703 N N . PHE A 1 90 ? 18.643 3.554 -25.426 1.00 66.94 90 PHE A N 1
ATOM 704 C CA . PHE A 1 90 ? 18.672 3.112 -24.028 1.00 66.94 90 PHE A CA 1
ATOM 705 C C . PHE A 1 90 ? 17.675 1.984 -23.696 1.00 66.94 90 PHE A C 1
ATOM 707 O O . PHE A 1 90 ? 18.070 1.068 -22.976 1.00 66.94 90 PHE A O 1
ATOM 714 N N . PRO A 1 91 ? 16.423 1.979 -24.203 1.00 64.69 91 PRO A N 1
ATOM 715 C CA . PRO A 1 91 ? 15.484 0.874 -23.988 1.00 64.69 91 PRO A CA 1
ATOM 716 C C . PRO A 1 91 ? 15.951 -0.451 -24.607 1.00 64.69 91 PRO A C 1
ATOM 718 O O . PRO A 1 91 ? 15.560 -1.518 -24.140 1.00 64.69 91 PRO A O 1
ATOM 721 N N . GLU A 1 92 ? 16.780 -0.386 -25.653 1.00 68.81 92 GLU A N 1
ATOM 722 C CA . GLU A 1 92 ? 17.330 -1.555 -26.352 1.00 68.81 92 GLU A CA 1
ATOM 723 C C . GLU A 1 92 ? 18.671 -2.021 -25.760 1.00 68.81 92 GLU A C 1
ATOM 725 O O . GLU A 1 92 ? 19.143 -3.128 -26.041 1.00 68.81 92 GLU A O 1
ATOM 730 N N . MET A 1 93 ? 19.293 -1.199 -24.911 1.00 67.50 93 MET A N 1
ATOM 731 C CA . MET A 1 93 ? 20.563 -1.508 -24.274 1.00 67.50 93 MET A CA 1
ATOM 732 C C . MET A 1 93 ? 20.363 -2.488 -23.111 1.00 67.50 93 MET A C 1
ATOM 734 O O . MET A 1 93 ? 19.523 -2.301 -22.233 1.00 67.50 93 MET A O 1
ATOM 738 N N . ASN A 1 94 ? 21.189 -3.537 -23.065 1.00 70.75 94 ASN A N 1
ATOM 739 C CA . ASN A 1 94 ? 21.203 -4.469 -21.939 1.00 70.75 94 ASN A CA 1
ATOM 740 C C . ASN A 1 94 ? 21.469 -3.704 -20.629 1.00 70.75 94 ASN A C 1
ATOM 742 O O . ASN A 1 94 ? 22.488 -3.021 -20.508 1.00 70.75 94 ASN A O 1
ATOM 746 N N . TYR A 1 95 ? 20.584 -3.862 -19.641 1.00 65.88 95 TYR A N 1
ATOM 747 C CA . TYR A 1 95 ? 20.643 -3.160 -18.354 1.00 65.88 95 TYR A CA 1
ATOM 748 C C . TYR A 1 95 ? 21.990 -3.325 -17.628 1.00 65.88 95 TYR A C 1
ATOM 750 O O . TYR A 1 95 ? 22.500 -2.394 -17.010 1.00 65.88 95 TYR A O 1
ATOM 758 N N . ALA A 1 96 ? 22.627 -4.495 -17.742 1.00 62.41 96 ALA A N 1
ATOM 759 C CA . ALA A 1 96 ? 23.949 -4.720 -17.160 1.00 62.41 96 ALA A CA 1
ATOM 760 C C . ALA A 1 96 ? 25.046 -3.905 -17.867 1.00 62.41 96 ALA A C 1
ATOM 762 O O . ALA A 1 96 ? 26.044 -3.543 -17.251 1.00 62.41 96 ALA A O 1
ATOM 763 N N . VAL A 1 97 ? 24.883 -3.611 -19.156 1.00 63.53 97 VAL A N 1
ATOM 764 C CA . VAL A 1 97 ? 25.830 -2.800 -19.930 1.00 63.53 97 VAL A CA 1
ATOM 765 C C . VAL A 1 97 ? 25.619 -1.317 -19.634 1.00 63.53 97 VAL A C 1
ATOM 767 O O . VAL A 1 97 ? 26.602 -0.622 -19.397 1.00 63.53 97 VAL A O 1
ATOM 770 N N . SER A 1 98 ? 24.365 -0.857 -19.548 1.00 61.38 98 SER A N 1
ATOM 771 C CA . SER A 1 98 ? 24.028 0.538 -19.230 1.00 61.38 98 SER A CA 1
ATOM 772 C C . SER A 1 98 ? 24.441 0.943 -17.813 1.00 61.38 98 SER A C 1
ATOM 774 O O . SER A 1 98 ? 25.002 2.017 -17.605 1.00 61.38 98 SER A O 1
ATOM 776 N N . PHE A 1 99 ? 24.238 0.063 -16.831 1.00 64.56 99 PHE A N 1
ATOM 777 C CA . PHE A 1 99 ? 24.643 0.306 -15.447 1.00 64.56 99 PHE A CA 1
ATOM 778 C C . PHE A 1 99 ? 26.169 0.411 -15.296 1.00 64.56 99 PHE A C 1
ATOM 780 O O . PHE A 1 99 ? 26.668 1.252 -14.551 1.00 64.56 99 PHE A O 1
ATOM 787 N N . ASN A 1 100 ? 26.919 -0.412 -16.036 1.00 60.19 100 ASN A N 1
ATOM 788 C CA . ASN A 1 100 ? 28.381 -0.398 -16.004 1.00 60.19 100 ASN A CA 1
ATOM 789 C C . ASN A 1 100 ? 28.990 0.758 -16.815 1.00 60.19 100 ASN A C 1
ATOM 791 O O . ASN A 1 100 ? 30.071 1.227 -16.468 1.00 60.19 100 ASN A O 1
ATOM 795 N N . SER A 1 101 ? 28.323 1.232 -17.874 1.00 55.44 101 SER A N 1
ATOM 796 C CA . SER A 1 101 ? 28.789 2.371 -18.678 1.00 55.44 101 SER A CA 1
ATOM 797 C C . SER A 1 101 ? 28.470 3.731 -18.052 1.00 55.44 101 SER A C 1
ATOM 799 O O . SER A 1 101 ? 29.175 4.698 -18.322 1.00 55.44 101 SER A O 1
ATOM 801 N N . SER A 1 102 ? 27.449 3.798 -17.191 1.00 54.69 102 SER A N 1
ATOM 802 C CA . SER A 1 102 ? 27.013 5.024 -16.503 1.00 54.69 102 SER A CA 1
ATOM 803 C C . SER A 1 102 ? 27.742 5.288 -15.181 1.00 54.69 102 SER A C 1
ATOM 805 O O . SER A 1 102 ? 27.454 6.288 -14.523 1.00 54.69 102 SER A O 1
ATOM 807 N N . GLN A 1 103 ? 28.685 4.426 -14.772 1.00 52.41 103 GLN A N 1
ATOM 808 C CA . GLN A 1 103 ? 29.612 4.731 -13.676 1.00 52.41 103 GLN A CA 1
ATOM 809 C C . GLN A 1 103 ? 30.658 5.757 -14.133 1.00 52.41 103 GLN A C 1
ATOM 811 O O . GLN A 1 103 ? 31.859 5.496 -14.176 1.00 52.41 103 GLN A O 1
ATOM 816 N N . ASP A 1 104 ? 30.191 6.960 -14.447 1.00 47.16 104 ASP A N 1
ATOM 817 C CA . ASP A 1 104 ? 31.019 8.141 -14.306 1.00 47.16 104 ASP A CA 1
ATOM 818 C C . ASP A 1 104 ? 31.284 8.319 -12.806 1.00 47.16 104 ASP A C 1
ATOM 820 O O . ASP A 1 104 ? 30.358 8.408 -11.995 1.00 47.16 104 ASP A O 1
ATOM 824 N N . SER A 1 105 ? 32.555 8.395 -12.418 1.00 50.47 105 SER A N 1
ATOM 825 C CA . SER A 1 105 ? 33.008 8.578 -11.026 1.00 50.47 105 SER A CA 1
ATOM 826 C C . SER A 1 105 ? 32.532 9.891 -10.375 1.00 50.47 105 SER A C 1
ATOM 828 O O . SER A 1 105 ? 32.826 10.160 -9.211 1.00 50.47 105 SER A O 1
ATOM 830 N N . SER A 1 106 ? 31.788 10.705 -11.129 1.00 46.06 106 SER A N 1
ATOM 831 C CA . SER A 1 106 ? 31.133 11.946 -10.725 1.00 46.06 106 SER A CA 1
ATOM 832 C C . SER A 1 106 ? 29.742 11.742 -10.116 1.00 46.06 106 SER A C 1
ATOM 834 O O . SER A 1 106 ? 29.269 12.630 -9.406 1.00 46.06 106 SER A O 1
ATOM 836 N N . LEU A 1 107 ? 29.062 10.624 -10.387 1.00 46.25 107 LEU A N 1
ATOM 837 C CA . LEU A 1 107 ? 27.775 10.299 -9.772 1.00 46.25 107 LEU A CA 1
ATOM 838 C C . LEU A 1 107 ? 28.031 9.415 -8.553 1.00 46.25 107 LEU A C 1
ATOM 840 O O . LEU A 1 107 ? 27.762 8.216 -8.552 1.00 46.25 107 LEU A O 1
ATOM 844 N N . ASN A 1 108 ? 28.533 10.036 -7.483 1.00 45.34 108 ASN A N 1
ATOM 845 C CA . ASN A 1 108 ? 28.336 9.510 -6.135 1.00 45.34 108 ASN A CA 1
ATOM 846 C C . ASN A 1 108 ? 26.838 9.602 -5.822 1.00 45.34 108 ASN A C 1
ATOM 848 O O . ASN A 1 108 ? 26.381 10.498 -5.118 1.00 45.34 108 ASN A O 1
ATOM 852 N N . ILE A 1 109 ? 26.063 8.679 -6.389 1.00 47.50 109 ILE A N 1
ATOM 853 C CA . ILE A 1 109 ? 24.800 8.280 -5.794 1.00 47.50 109 ILE A CA 1
ATOM 854 C C . ILE A 1 109 ? 25.214 7.759 -4.424 1.00 47.50 109 ILE A C 1
ATOM 856 O O . ILE A 1 109 ? 25.922 6.757 -4.339 1.00 47.50 109 ILE A O 1
ATOM 860 N N . GLU A 1 110 ? 24.862 8.473 -3.360 1.00 46.88 110 GLU A N 1
ATOM 861 C CA . GLU A 1 110 ? 24.949 7.949 -2.003 1.00 46.88 110 GLU A CA 1
ATOM 862 C C . GLU A 1 110 ? 24.091 6.675 -1.968 1.00 46.88 110 GLU A C 1
ATOM 864 O O . GLU A 1 110 ? 22.871 6.704 -1.817 1.00 46.88 110 GLU A O 1
ATOM 869 N N . THR A 1 111 ? 24.726 5.528 -2.219 1.00 49.38 111 THR A N 1
ATOM 870 C CA . THR A 1 111 ? 24.123 4.192 -2.247 1.00 49.38 111 THR A CA 1
ATOM 871 C C . THR A 1 111 ? 23.820 3.721 -0.829 1.00 49.38 111 THR A C 1
ATOM 873 O O . THR A 1 111 ? 24.175 2.604 -0.453 1.00 49.38 111 THR A O 1
ATOM 876 N N . GLU A 1 112 ? 23.201 4.563 -0.005 1.00 45.88 112 GLU A N 1
ATOM 877 C CA . GLU A 1 112 ? 23.059 4.287 1.424 1.00 45.88 112 GLU A CA 1
ATOM 878 C C . GLU A 1 112 ? 22.114 3.112 1.729 1.00 45.88 112 GLU A C 1
ATOM 880 O O . GLU A 1 112 ? 22.120 2.634 2.852 1.00 45.88 112 GLU A O 1
ATOM 885 N N . ASN A 1 113 ? 21.372 2.560 0.752 1.00 52.66 113 ASN A N 1
ATOM 886 C CA . ASN A 1 113 ? 20.415 1.463 1.005 1.00 52.66 113 ASN A CA 1
ATOM 887 C C . ASN A 1 113 ? 20.410 0.291 -0.003 1.00 52.6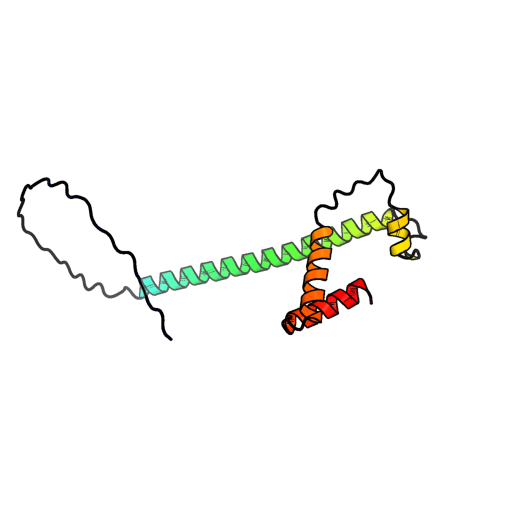6 113 ASN A C 1
ATOM 889 O O . ASN A 1 113 ? 19.630 -0.653 0.141 1.00 52.66 113 ASN A O 1
ATOM 893 N N . LEU A 1 114 ? 21.281 0.287 -1.020 1.00 53.97 114 LEU A N 1
ATOM 894 C CA . LEU A 1 114 ? 21.398 -0.866 -1.936 1.00 53.97 114 LEU A CA 1
ATOM 895 C C . LEU A 1 114 ? 22.060 -2.075 -1.256 1.00 53.97 114 LEU A C 1
ATOM 897 O O . LEU A 1 114 ? 21.725 -3.222 -1.559 1.00 53.97 114 LEU A O 1
ATOM 901 N N . ASN A 1 115 ? 22.957 -1.814 -0.301 1.00 59.41 115 ASN A N 1
ATOM 902 C CA . ASN A 1 115 ? 23.632 -2.851 0.475 1.00 59.41 115 ASN A CA 1
ATOM 903 C C . ASN A 1 115 ? 22.631 -3.686 1.288 1.00 59.41 115 ASN A C 1
ATOM 905 O O . ASN A 1 115 ? 22.690 -4.913 1.260 1.00 59.41 115 ASN A O 1
ATOM 909 N N . ASP A 1 116 ? 21.644 -3.031 1.902 1.00 67.81 116 ASP A N 1
ATOM 910 C CA . ASP A 1 116 ? 20.629 -3.692 2.724 1.00 67.81 116 ASP A CA 1
ATOM 911 C C . ASP A 1 116 ? 19.757 -4.642 1.899 1.00 67.81 116 ASP A C 1
ATOM 913 O O . ASP A 1 116 ? 19.487 -5.767 2.316 1.00 67.81 116 ASP A O 1
ATOM 917 N N . THR A 1 117 ? 19.374 -4.243 0.684 1.00 71.38 117 THR A N 1
ATOM 918 C CA . THR A 1 117 ? 18.565 -5.093 -0.205 1.00 71.38 117 THR A CA 1
ATOM 919 C C . THR A 1 117 ? 19.350 -6.327 -0.662 1.00 71.38 117 THR A C 1
ATOM 921 O O . THR A 1 117 ? 18.828 -7.446 -0.649 1.00 71.38 117 THR A O 1
ATOM 924 N N . ILE A 1 118 ? 20.630 -6.152 -1.008 1.00 79.25 118 ILE A N 1
ATOM 925 C CA . ILE A 1 118 ? 21.523 -7.252 -1.398 1.00 79.25 118 ILE A CA 1
ATOM 926 C C . ILE A 1 118 ? 21.756 -8.208 -0.219 1.00 79.25 118 ILE A C 1
ATOM 928 O O . ILE A 1 118 ? 21.753 -9.429 -0.401 1.00 79.25 118 ILE A O 1
ATOM 932 N N . ASP A 1 119 ? 21.928 -7.682 0.990 1.00 78.94 119 ASP A N 1
ATOM 933 C CA . ASP A 1 119 ? 22.180 -8.485 2.184 1.00 78.94 119 ASP A CA 1
ATOM 934 C C . ASP A 1 119 ? 20.925 -9.212 2.677 1.00 78.94 119 ASP A C 1
ATOM 936 O O . ASP A 1 119 ? 21.007 -10.376 3.084 1.00 78.94 119 ASP A O 1
ATOM 940 N N . ILE A 1 120 ? 19.744 -8.603 2.539 1.00 80.06 120 ILE A N 1
ATOM 941 C CA . ILE A 1 120 ? 18.458 -9.274 2.760 1.00 80.06 120 ILE A CA 1
ATOM 942 C C . ILE A 1 120 ? 18.290 -10.424 1.764 1.00 80.06 120 ILE A C 1
ATOM 944 O O . ILE A 1 120 ? 17.943 -11.537 2.173 1.00 80.06 120 ILE A O 1
ATOM 948 N N . PHE A 1 121 ? 18.593 -10.204 0.481 1.00 84.50 121 PHE A N 1
ATOM 949 C CA . PHE A 1 121 ? 18.494 -11.254 -0.531 1.00 84.50 121 PHE A CA 1
ATOM 950 C C . PHE A 1 121 ? 19.473 -12.407 -0.266 1.00 84.50 121 PHE A C 1
ATOM 952 O O . PHE A 1 121 ? 19.079 -13.574 -0.322 1.00 84.50 121 PHE A O 1
ATOM 959 N N . LYS A 1 122 ? 20.728 -12.111 0.101 1.00 84.19 122 LYS A N 1
ATOM 960 C CA . LYS A 1 122 ? 21.711 -13.131 0.514 1.00 84.19 122 LYS A CA 1
ATOM 961 C C . LYS A 1 122 ? 21.242 -13.898 1.751 1.00 84.19 122 LYS A C 1
ATOM 963 O O . LYS A 1 122 ? 21.249 -15.125 1.737 1.00 84.19 122 LYS A O 1
ATOM 968 N N . SER A 1 123 ? 20.767 -13.202 2.786 1.00 85.38 123 SER A N 1
ATOM 969 C CA . SER A 1 123 ? 20.242 -13.823 4.011 1.00 85.38 123 SER A CA 1
ATOM 970 C C . SER A 1 123 ? 19.067 -14.756 3.716 1.00 85.38 123 SER A C 1
ATOM 972 O O . SER A 1 123 ? 18.973 -15.853 4.273 1.00 85.38 123 SER A O 1
ATOM 974 N N . LEU A 1 124 ? 18.171 -14.341 2.820 1.00 86.94 124 LEU A N 1
ATOM 975 C CA . LEU A 1 124 ? 17.019 -15.132 2.410 1.00 86.94 124 LEU A CA 1
ATOM 976 C C . LEU A 1 124 ? 17.442 -16.360 1.593 1.00 86.94 124 LEU A C 1
ATOM 978 O O . LEU A 1 124 ? 17.014 -17.470 1.912 1.00 86.94 124 LEU A O 1
ATOM 982 N N . ARG A 1 125 ? 18.336 -16.188 0.612 1.00 88.62 125 ARG A N 1
ATOM 983 C CA . ARG A 1 125 ? 18.925 -17.283 -0.173 1.00 88.62 125 ARG A CA 1
ATOM 984 C C . ARG A 1 125 ? 19.573 -18.326 0.729 1.00 88.62 125 ARG A C 1
ATOM 986 O O . ARG A 1 125 ? 19.310 -19.516 0.578 1.00 88.62 125 ARG A O 1
ATOM 993 N N . ASP A 1 126 ? 20.396 -17.888 1.674 1.00 90.31 126 ASP A N 1
ATOM 994 C CA . ASP A 1 126 ? 21.144 -18.786 2.549 1.00 90.31 126 ASP A CA 1
ATOM 995 C C . ASP A 1 126 ? 20.193 -19.538 3.500 1.00 90.31 126 ASP A C 1
ATOM 997 O O . ASP A 1 126 ? 20.382 -20.726 3.760 1.00 90.31 126 ASP A O 1
ATOM 1001 N N . LYS A 1 127 ? 19.106 -18.903 3.965 1.00 88.94 127 LYS A N 1
ATOM 1002 C CA . LYS A 1 127 ? 18.049 -19.585 4.737 1.00 88.94 127 LYS A CA 1
ATOM 1003 C C . LYS A 1 127 ? 17.322 -20.651 3.920 1.00 88.94 127 LYS A C 1
ATOM 1005 O O . LYS A 1 127 ? 17.053 -21.726 4.457 1.00 88.94 127 LYS A O 1
ATOM 1010 N N . VAL A 1 128 ? 17.009 -20.370 2.654 1.00 88.88 128 VAL A N 1
ATOM 1011 C CA . VAL A 1 128 ? 16.347 -21.326 1.752 1.00 88.88 128 VAL A CA 1
ATOM 1012 C C . VAL A 1 128 ? 17.276 -22.498 1.440 1.00 88.88 128 VAL A C 1
ATOM 1014 O O . VAL A 1 128 ? 16.879 -23.648 1.610 1.00 88.88 128 VAL A O 1
ATOM 1017 N N . HIS A 1 129 ? 18.531 -22.225 1.076 1.00 89.88 129 HIS A N 1
ATOM 1018 C CA . HIS A 1 129 ? 19.513 -23.259 0.745 1.00 89.88 129 HIS A CA 1
ATOM 1019 C C . HIS A 1 129 ? 19.841 -24.164 1.944 1.00 89.88 129 HIS A C 1
ATOM 1021 O O . HIS A 1 129 ? 20.038 -25.367 1.783 1.00 89.88 129 HIS A O 1
ATOM 1027 N N . ASN A 1 130 ? 19.876 -23.609 3.157 1.00 91.12 130 ASN A N 1
ATOM 1028 C CA . ASN A 1 130 ? 20.149 -24.372 4.377 1.00 91.12 130 ASN A CA 1
ATOM 1029 C C . ASN A 1 130 ? 18.910 -25.091 4.944 1.00 91.12 130 ASN A C 1
ATOM 1031 O O . ASN A 1 130 ? 18.998 -25.683 6.016 1.00 91.12 130 ASN A O 1
ATOM 1035 N N . GLY A 1 131 ? 17.752 -25.021 4.274 1.00 86.31 131 GLY A N 1
ATOM 1036 C CA . GLY A 1 131 ? 16.513 -25.667 4.725 1.00 86.31 131 GLY A CA 1
ATOM 1037 C C . GLY A 1 131 ? 15.888 -25.047 5.982 1.00 86.31 131 GLY A C 1
ATOM 1038 O O . GLY A 1 131 ? 14.998 -25.641 6.582 1.00 86.31 131 GLY A O 1
ATOM 1039 N N . ASN A 1 132 ? 16.332 -23.851 6.377 1.00 89.94 132 ASN A N 1
ATOM 1040 C CA . ASN A 1 132 ? 15.880 -23.141 7.580 1.00 89.94 132 ASN A CA 1
ATOM 1041 C C . ASN A 1 132 ? 14.789 -22.096 7.283 1.00 89.94 132 ASN A C 1
ATOM 1043 O O .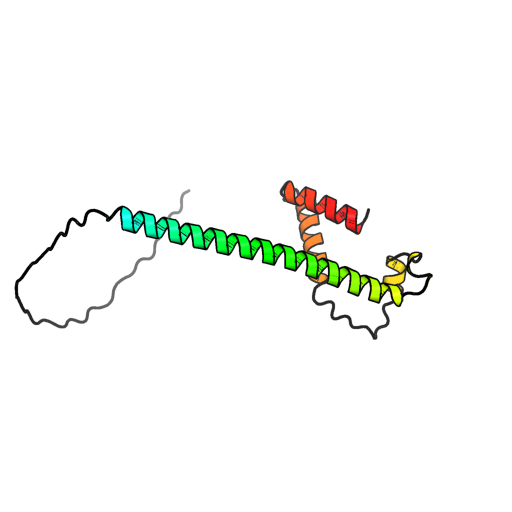 ASN A 1 132 ? 14.367 -21.355 8.173 1.00 89.94 132 ASN A O 1
ATOM 1047 N N . ALA A 1 133 ? 14.364 -21.981 6.025 1.00 87.31 133 ALA A N 1
ATOM 1048 C CA . ALA A 1 133 ? 13.339 -21.043 5.598 1.00 87.31 133 ALA A CA 1
ATOM 1049 C C . ALA A 1 133 ? 11.928 -21.595 5.839 1.00 87.31 133 ALA A C 1
ATOM 1051 O O . ALA A 1 133 ? 11.641 -22.769 5.615 1.00 87.31 133 ALA A O 1
ATOM 1052 N N . SER A 1 134 ? 11.018 -20.714 6.260 1.00 91.69 134 SER A N 1
ATOM 1053 C CA . SER A 1 134 ? 9.590 -21.037 6.282 1.00 91.69 134 SER A CA 1
ATOM 1054 C C . SER A 1 134 ? 9.046 -21.188 4.850 1.00 91.69 134 SER A C 1
ATOM 1056 O O . SER A 1 134 ? 9.594 -20.566 3.936 1.00 91.69 134 SER A O 1
ATOM 1058 N N . PRO A 1 135 ? 7.926 -21.904 4.632 1.00 90.12 135 PRO A N 1
ATOM 1059 C CA . PRO A 1 135 ? 7.300 -22.001 3.309 1.00 90.12 135 PRO A CA 1
ATOM 1060 C C . PRO A 1 135 ? 7.008 -20.632 2.672 1.00 90.12 135 PRO A C 1
ATOM 1062 O O . PRO A 1 135 ? 7.236 -20.436 1.482 1.00 90.12 135 PRO A O 1
ATOM 1065 N N . LYS A 1 136 ? 6.591 -19.651 3.486 1.00 88.69 136 LYS A N 1
ATOM 1066 C CA . LYS A 1 136 ? 6.353 -18.267 3.048 1.00 88.69 136 LYS A CA 1
ATOM 1067 C C . LYS A 1 136 ? 7.644 -17.578 2.589 1.00 88.69 136 LYS A C 1
ATOM 1069 O O . LYS A 1 136 ? 7.642 -16.854 1.603 1.00 88.69 136 LYS A O 1
ATOM 1074 N N . SER A 1 137 ? 8.751 -17.823 3.287 1.00 87.31 137 SER A N 1
ATOM 1075 C CA . SER A 1 137 ? 10.072 -17.294 2.925 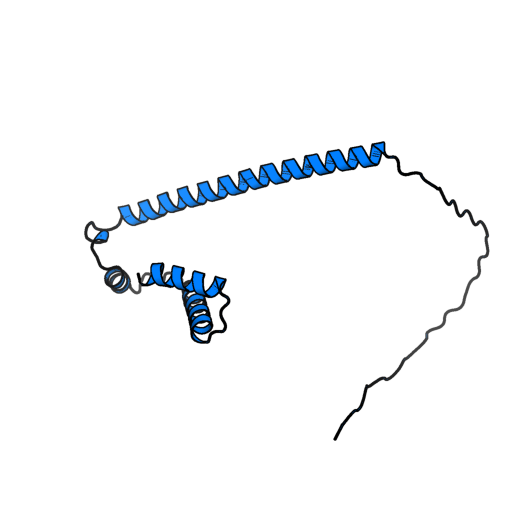1.00 87.31 137 SER A CA 1
ATOM 1076 C C . SER A 1 137 ? 10.623 -17.933 1.646 1.00 87.31 137 SER A C 1
ATOM 1078 O O . SER A 1 137 ? 11.265 -17.241 0.865 1.00 87.31 137 SER A O 1
ATOM 1080 N N . CYS A 1 138 ? 10.352 -19.221 1.411 1.00 87.19 138 CYS A N 1
ATOM 1081 C CA . CYS A 1 138 ? 10.715 -19.896 0.162 1.00 87.19 138 CYS A CA 1
ATOM 1082 C C . CYS A 1 138 ? 9.957 -19.323 -1.039 1.00 87.19 138 CYS A C 1
ATOM 1084 O O . CYS A 1 138 ? 10.581 -19.046 -2.057 1.00 87.19 138 CYS A O 1
ATOM 1086 N N . HIS A 1 139 ? 8.645 -19.105 -0.902 1.00 90.88 139 HIS A N 1
ATOM 1087 C CA . HIS A 1 139 ? 7.830 -18.473 -1.943 1.00 90.88 139 HIS A CA 1
ATOM 1088 C C . HIS A 1 139 ? 8.356 -17.078 -2.285 1.00 90.88 139 HIS A C 1
ATOM 1090 O O . HIS A 1 139 ? 8.636 -16.777 -3.437 1.00 90.88 139 HIS A O 1
ATOM 1096 N N . HIS A 1 140 ? 8.597 -16.263 -1.258 1.00 85.50 140 HIS A N 1
ATOM 1097 C CA . HIS A 1 140 ? 9.106 -14.911 -1.447 1.00 85.50 140 HIS A CA 1
ATOM 1098 C C . HIS A 1 140 ? 10.497 -14.881 -2.100 1.00 85.50 140 HIS A C 1
ATOM 1100 O O . HIS A 1 140 ? 10.788 -14.024 -2.927 1.00 85.50 140 HIS A O 1
ATOM 1106 N N . TYR A 1 141 ? 11.363 -15.845 -1.769 1.00 88.38 141 TYR A N 1
ATOM 1107 C CA . TYR A 1 141 ? 12.652 -16.000 -2.442 1.00 88.38 141 TYR A CA 1
ATOM 1108 C C . TYR A 1 141 ? 12.500 -16.359 -3.925 1.00 88.38 141 TYR A C 1
ATOM 1110 O O . TYR A 1 141 ? 13.269 -15.861 -4.743 1.00 88.38 141 TYR A O 1
ATOM 1118 N N . GLN A 1 142 ? 11.533 -17.212 -4.276 1.00 87.62 142 GLN A N 1
ATOM 1119 C CA . GLN A 1 142 ? 11.258 -17.575 -5.669 1.00 87.62 142 GLN A CA 1
ATOM 1120 C C . GLN A 1 142 ? 10.753 -16.372 -6.469 1.00 87.62 142 GLN A C 1
ATOM 1122 O O . GLN A 1 142 ? 11.321 -16.096 -7.520 1.00 87.62 142 GLN A O 1
ATOM 1127 N N . GLU A 1 143 ? 9.799 -15.610 -5.930 1.00 88.88 143 GLU A N 1
ATOM 1128 C CA . GLU A 1 143 ? 9.304 -14.371 -6.552 1.00 88.88 143 GLU A CA 1
ATOM 1129 C C . GLU A 1 143 ? 10.441 -13.370 -6.792 1.00 88.88 143 GLU A C 1
ATOM 1131 O O . GLU A 1 143 ? 10.627 -12.874 -7.900 1.00 88.88 143 GLU A O 1
ATOM 1136 N N . LEU A 1 144 ? 11.264 -13.111 -5.769 1.00 83.69 144 LEU A N 1
ATOM 1137 C CA . LEU A 1 144 ? 12.401 -12.197 -5.896 1.00 83.69 144 LEU A CA 1
ATOM 1138 C C . LEU A 1 144 ? 13.442 -12.708 -6.895 1.00 83.69 144 LEU A C 1
ATOM 1140 O O . LEU A 1 144 ? 14.040 -11.923 -7.624 1.00 83.69 144 LEU A O 1
ATOM 1144 N N . ARG A 1 145 ? 13.676 -14.023 -6.941 1.00 85.69 145 ARG A N 1
ATOM 1145 C CA . ARG A 1 145 ? 14.603 -14.626 -7.901 1.00 85.69 145 ARG A CA 1
ATOM 1146 C C . ARG A 1 145 ? 14.100 -14.472 -9.335 1.00 85.69 145 ARG A C 1
ATOM 1148 O O . ARG A 1 145 ? 14.925 -14.221 -10.203 1.00 85.69 145 ARG A O 1
ATOM 1155 N N . GLU A 1 146 ? 12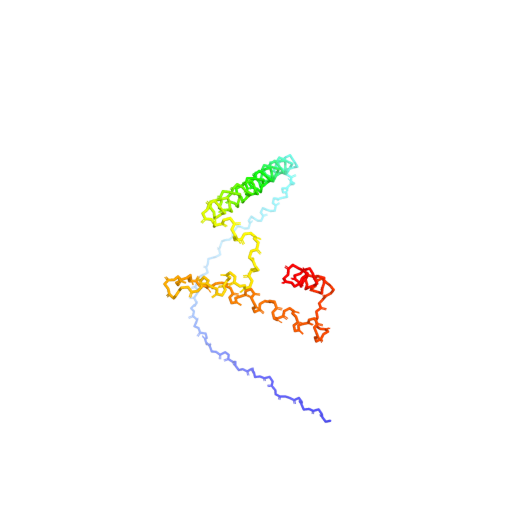.803 -14.627 -9.580 1.00 86.12 146 GLU A N 1
ATOM 1156 C CA . GLU A 1 146 ? 12.200 -14.415 -10.902 1.00 86.12 146 GLU A CA 1
ATOM 1157 C C . GLU A 1 146 ? 12.271 -12.949 -11.327 1.00 86.12 146 GLU A C 1
ATOM 1159 O O . GLU A 1 146 ? 12.628 -12.675 -12.459 1.00 86.12 146 GLU A O 1
ATOM 1164 N N . ILE A 1 147 ? 12.043 -12.001 -10.418 1.00 80.50 147 ILE A N 1
ATOM 1165 C CA . ILE A 1 147 ? 12.147 -10.567 -10.737 1.00 80.50 147 ILE A CA 1
ATOM 1166 C C . ILE A 1 147 ? 13.594 -10.152 -11.054 1.00 80.50 147 ILE A C 1
ATOM 1168 O O . ILE A 1 147 ? 13.823 -9.290 -11.896 1.00 80.50 147 ILE A O 1
ATOM 1172 N N . ILE A 1 148 ? 14.578 -10.726 -10.353 1.00 72.69 148 ILE A N 1
ATOM 1173 C CA . ILE A 1 148 ? 15.990 -10.325 -10.476 1.00 72.69 148 ILE A CA 1
ATOM 1174 C C . ILE A 1 148 ? 16.720 -11.094 -11.593 1.00 72.69 148 ILE A C 1
ATOM 1176 O O . ILE A 1 148 ? 17.659 -10.560 -12.182 1.00 72.69 148 ILE A O 1
ATOM 1180 N N . PHE A 1 149 ? 16.346 -12.351 -11.857 1.00 75.44 149 PHE A N 1
ATOM 1181 C CA . PHE A 1 149 ? 17.077 -13.256 -12.761 1.00 75.44 149 PHE A CA 1
ATOM 1182 C C . PHE A 1 149 ? 16.212 -13.965 -13.817 1.00 75.44 149 PHE A C 1
ATOM 1184 O O . PHE A 1 149 ? 16.773 -14.741 -14.597 1.00 75.44 149 PHE A O 1
ATOM 1191 N N . GLY A 1 150 ? 14.888 -13.802 -13.788 1.00 54.47 150 GLY A N 1
ATOM 1192 C CA . GLY A 1 150 ? 13.956 -14.314 -14.800 1.00 54.47 150 GLY A CA 1
ATOM 1193 C C . GLY A 1 150 ? 13.750 -13.314 -15.926 1.00 54.47 150 GLY A C 1
ATOM 1194 O O . GLY A 1 150 ? 13.488 -13.796 -17.049 1.00 54.47 150 GLY A O 1
#

Foldseek 3Di:
DDDDDDDDDDDDDDDDDDDDDDDDDDDDDPPPPPPDPPVVVVVVVVVVVVVVVVVVVVVVVVVVVVVVVVVVVVCVVVVCVVVVPDDPCVVVDDPVVVVVVPPPVPPPPVPVPPVVVVVVLVVLVVCVVVVNDDPVSVVVNVVVCVVVPD

Organism: Parastrongyloides trichosuri (NCBI:txid131310)

pLDDT: mean 72.22, std 20.28, range [38.06, 96.88]

Secondary structure (DSSP, 8-state):
--------------------------------------HHHHHHHHHHHHHHHHHHHHHHHHHHHHHHHHHHHHHHHHHHHHHHTS-TTTTTS-HHHHHHHS--TT-----TTHHHHHHHHHHHHHHHHTT---HHHHHHHHHHHHHHH-

Sequence (150 aa):
MAHTRPRRTTKKSSTSKRKSSKSKTGSSSNTTTNVKPNKELIKAIKDENNACKEEIKCDLDKLEEKSYMLIEKTTDETTKTLTDHLSEEFPEMNYAVSFNSSQDSSLNIETENLNDTIDIFKSLRDKVHNGNASPKSCHHYQELREIIFG

Radius of gyration: 34.49 Å; chains: 1; bounding box: 62×50×96 Å